Protein AF-A0A8J2KLG1-F1 (afdb_monomer)

Solvent-accessible surface area (backbone atoms only — not comparable to full-atom values): 7152 Å² total; per-residue (Å²): 132,78,60,54,64,57,52,52,50,52,53,48,50,44,54,51,39,52,53,51,23,68,71,30,53,90,70,77,51,87,44,67,37,78,57,64,65,63,49,48,42,95,88,43,90,65,91,65,73,41,88,75,20,43,44,56,69,62,40,50,62,32,33,64,73,36,66,94,76,46,54,70,35,39,42,33,72,56,42,47,51,51,49,51,51,52,54,52,45,38,71,76,38,51,72,60,43,51,53,52,50,51,52,51,52,49,55,51,48,54,53,51,60,60,69,67,52,77,77,78,74,86,124

Radius of gyration: 17.49 Å; Cα contacts (8 Å, |Δi|>4): 93; chains: 1; bounding box: 52×29×46 Å

Foldseek 3Di:
DVCPVVVVVLVVVLVVLVVVCVVCVVVPDARARADADAAPDPVDPDPDADPLHYHPVVQVVQQVVCGPPDRYDPSDPSRVVVVVVLVVCCVVPVVVSVVVVVVVVVVVVVSVVVVPPPPPPPD

Organism: NCBI:txid39272

pLDDT: mean 78.89, std 12.48, range [40.25, 94.69]

Structure (mmCIF, N/CA/C/O backbone):
data_AF-A0A8J2KLG1-F1
#
_entry.id   AF-A0A8J2KLG1-F1
#
loop_
_atom_site.group_PDB
_atom_site.id
_atom_site.type_symbol
_atom_site.label_atom_id
_atom_site.label_alt_id
_atom_site.label_comp_id
_atom_site.label_asym_id
_atom_site.label_entity_id
_atom_site.label_seq_id
_atom_site.pdbx_PDB_ins_code
_atom_site.Cartn_x
_atom_site.Cartn_y
_atom_site.Cartn_z
_atom_site.occupancy
_atom_site.B_iso_or_equiv
_atom_site.auth_seq_id
_atom_site.auth_comp_id
_atom_site.auth_asym_id
_atom_site.auth_atom_id
_atom_site.pdbx_PDB_model_num
ATOM 1 N N . PRO A 1 1 ? 2.533 -17.740 -14.058 1.00 54.38 1 PRO A N 1
ATOM 2 C CA . PRO A 1 1 ? 1.672 -17.313 -12.927 1.00 54.38 1 PRO A CA 1
ATOM 3 C C . PRO A 1 1 ? 2.486 -17.146 -11.622 1.00 54.38 1 PRO A C 1
ATOM 5 O O . PRO A 1 1 ? 2.350 -17.938 -10.699 1.00 54.38 1 PRO A O 1
ATOM 8 N N . PHE A 1 2 ? 3.360 -16.130 -11.552 1.00 58.72 2 PHE A N 1
ATOM 9 C CA . PHE A 1 2 ? 4.310 -15.951 -10.433 1.00 58.72 2 PHE A CA 1
ATOM 10 C C . PHE A 1 2 ? 3.869 -14.880 -9.425 1.00 58.72 2 PHE A C 1
ATOM 12 O O . PHE A 1 2 ? 4.089 -15.027 -8.227 1.00 58.72 2 PHE A O 1
ATOM 19 N N . ALA A 1 3 ? 3.136 -13.859 -9.879 1.00 71.50 3 ALA A N 1
ATOM 20 C CA . ALA A 1 3 ? 2.526 -12.867 -8.995 1.00 71.50 3 ALA A CA 1
ATOM 21 C C . ALA A 1 3 ? 1.230 -13.364 -8.326 1.00 71.50 3 ALA A C 1
ATOM 23 O O . ALA A 1 3 ? 0.725 -12.697 -7.438 1.00 71.50 3 ALA A O 1
ATOM 24 N N . ALA A 1 4 ? 0.691 -14.531 -8.706 1.00 81.12 4 ALA A N 1
ATOM 25 C CA . ALA A 1 4 ? -0.596 -15.013 -8.197 1.00 81.12 4 ALA A CA 1
ATOM 26 C C . ALA A 1 4 ? -0.592 -15.210 -6.672 1.00 81.12 4 ALA A C 1
ATOM 28 O O . ALA A 1 4 ? -1.501 -14.739 -5.996 1.00 81.12 4 ALA A O 1
ATOM 29 N N . ALA A 1 5 ? 0.453 -15.838 -6.121 1.00 86.81 5 ALA A N 1
ATOM 30 C CA . ALA A 1 5 ? 0.594 -16.012 -4.675 1.00 86.81 5 ALA A CA 1
ATOM 31 C C . ALA A 1 5 ? 0.767 -14.665 -3.955 1.00 86.81 5 ALA A C 1
ATOM 33 O O . ALA A 1 5 ? 0.149 -14.431 -2.918 1.00 86.81 5 ALA A O 1
ATOM 34 N N . TYR A 1 6 ? 1.558 -13.755 -4.533 1.00 84.25 6 TYR A N 1
ATOM 35 C CA . TYR A 1 6 ? 1.720 -12.395 -4.020 1.00 84.25 6 TYR A CA 1
ATOM 36 C C . TYR A 1 6 ? 0.382 -11.641 -3.999 1.00 84.25 6 TYR A C 1
ATOM 38 O O . TYR A 1 6 ? -0.033 -11.163 -2.947 1.00 84.25 6 TYR A O 1
ATOM 46 N N . SER A 1 7 ? -0.331 -11.593 -5.127 1.00 84.88 7 SER A N 1
ATOM 47 C CA . SER A 1 7 ? -1.638 -10.945 -5.263 1.00 84.88 7 SER A CA 1
ATOM 48 C C . SER A 1 7 ? -2.680 -11.558 -4.331 1.00 84.88 7 SER A C 1
ATOM 50 O O . SER A 1 7 ? -3.382 -10.814 -3.655 1.00 84.88 7 SER A O 1
ATOM 52 N N . ALA A 1 8 ? -2.748 -12.889 -4.235 1.00 88.06 8 ALA A N 1
ATOM 53 C CA . ALA A 1 8 ? -3.647 -13.583 -3.314 1.00 88.06 8 ALA A CA 1
ATOM 54 C C . ALA A 1 8 ? -3.341 -13.224 -1.854 1.00 88.06 8 ALA A C 1
ATOM 56 O O . ALA A 1 8 ? -4.251 -12.914 -1.091 1.00 88.06 8 ALA A O 1
ATOM 57 N N . THR A 1 9 ? -2.058 -13.185 -1.485 1.00 91.88 9 THR A N 1
ATOM 58 C CA . THR A 1 9 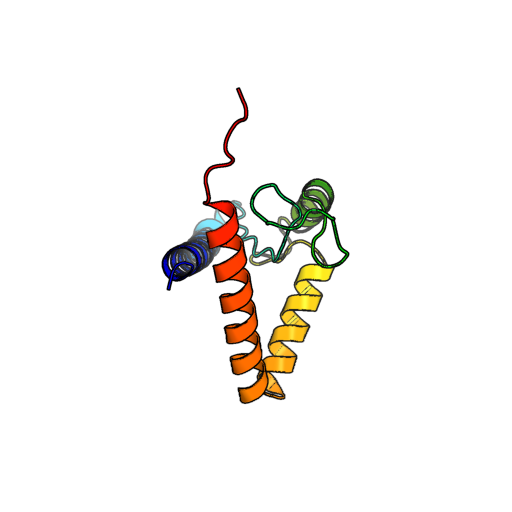? -1.625 -12.805 -0.135 1.00 91.88 9 THR A CA 1
ATOM 59 C C . THR A 1 9 ? -2.020 -11.365 0.174 1.00 91.88 9 THR A C 1
ATOM 61 O O . THR A 1 9 ? -2.568 -11.108 1.242 1.00 91.88 9 THR A O 1
ATOM 64 N N . LYS A 1 10 ? -1.789 -10.431 -0.760 1.00 88.25 10 LYS A N 1
ATOM 65 C CA . LYS A 1 10 ? -2.150 -9.011 -0.614 1.00 88.25 10 LYS A CA 1
ATOM 66 C C . LYS A 1 10 ? -3.662 -8.790 -0.537 1.00 88.25 10 LYS A C 1
ATOM 68 O O . LYS A 1 10 ? -4.103 -8.008 0.297 1.00 88.25 10 LYS A O 1
ATOM 73 N N . ALA A 1 11 ? -4.451 -9.516 -1.328 1.00 90.12 11 ALA A N 1
ATOM 74 C CA . ALA A 1 11 ? -5.911 -9.486 -1.243 1.00 90.12 11 ALA A CA 1
ATOM 75 C C . ALA A 1 11 ? -6.425 -10.065 0.086 1.00 90.12 11 ALA A C 1
ATOM 77 O O . ALA A 1 11 ? -7.326 -9.503 0.702 1.00 90.12 11 ALA A O 1
ATOM 78 N N . TYR A 1 12 ? -5.823 -11.160 0.558 1.00 93.94 12 TYR A N 1
ATOM 79 C CA . TYR A 1 12 ? -6.138 -11.726 1.867 1.00 93.94 12 TYR A CA 1
ATOM 80 C C . TYR A 1 12 ? -5.819 -10.743 2.997 1.00 93.94 12 TYR A C 1
ATOM 82 O O . TYR A 1 12 ? -6.651 -10.541 3.876 1.00 93.94 12 TYR A O 1
ATOM 90 N N . THR A 1 13 ? -4.646 -10.098 2.958 1.00 93.75 13 THR A N 1
ATOM 91 C CA . THR A 1 13 ? -4.266 -9.123 3.993 1.00 93.75 13 THR A CA 1
ATOM 92 C C . THR A 1 13 ? -5.213 -7.929 4.015 1.00 93.75 13 THR A C 1
ATOM 94 O O . THR A 1 13 ? -5.617 -7.531 5.100 1.00 93.75 13 THR A O 1
ATOM 97 N N . ASP A 1 14 ? -5.624 -7.410 2.851 1.00 92.25 14 ASP A N 1
ATOM 98 C CA . ASP A 1 14 ? -6.621 -6.332 2.777 1.00 92.25 14 ASP A CA 1
ATOM 99 C C . ASP A 1 14 ? -7.937 -6.733 3.455 1.00 92.25 14 ASP A C 1
ATOM 101 O O . ASP A 1 14 ? -8.416 -6.037 4.346 1.00 92.25 14 ASP A O 1
ATOM 105 N N . ASN A 1 15 ? -8.492 -7.891 3.092 1.00 93.12 15 ASN A N 1
ATOM 106 C CA . ASN A 1 15 ? -9.756 -8.363 3.660 1.00 93.12 15 ASN A CA 1
ATOM 107 C C . ASN A 1 15 ? -9.662 -8.645 5.166 1.00 93.12 15 ASN A C 1
ATOM 109 O O . ASN A 1 15 ? -10.594 -8.335 5.911 1.00 93.12 15 ASN A O 1
ATOM 113 N N . LEU A 1 16 ? -8.538 -9.199 5.625 1.00 94.69 16 LEU A N 1
ATOM 114 C CA . LEU A 1 16 ? -8.295 -9.438 7.044 1.00 94.69 16 LEU A CA 1
ATOM 115 C C . LEU A 1 16 ? -8.254 -8.120 7.825 1.00 94.69 16 LEU A C 1
ATOM 117 O O . LEU A 1 16 ? -8.940 -7.989 8.834 1.00 94.69 16 LEU A O 1
ATOM 121 N N . THR A 1 17 ? -7.498 -7.128 7.346 1.00 93.88 17 THR A N 1
ATOM 122 C CA . THR A 1 17 ? -7.416 -5.805 7.984 1.00 93.88 17 THR A CA 1
ATOM 123 C C . THR A 1 17 ? -8.788 -5.147 8.100 1.00 93.88 17 THR A C 1
ATOM 125 O O . THR A 1 17 ? -9.071 -4.500 9.098 1.00 93.88 17 THR A O 1
ATOM 128 N N . GLN A 1 18 ? -9.650 -5.341 7.108 1.00 92.00 18 GLN A N 1
ATOM 129 C CA . GLN A 1 18 ? -10.982 -4.738 7.053 1.00 92.00 18 GLN A CA 1
ATOM 130 C C . GLN A 1 18 ? -11.971 -5.425 7.991 1.00 92.00 18 GLN A C 1
ATOM 132 O O . GLN A 1 18 ? -12.777 -4.764 8.635 1.00 92.00 18 GLN A O 1
ATOM 137 N N . SER A 1 19 ? -11.854 -6.745 8.126 1.00 93.12 19 SER A N 1
ATOM 138 C CA . SER A 1 19 ? -12.623 -7.498 9.120 1.00 93.12 19 SER A CA 1
ATOM 139 C C . SER A 1 19 ? -12.237 -7.060 10.538 1.00 93.12 19 SER A C 1
ATOM 141 O O . SER A 1 19 ? -13.105 -6.756 11.348 1.00 93.12 19 SER A O 1
ATOM 143 N N . LEU A 1 20 ? -10.933 -6.911 10.805 1.00 93.19 20 LEU A N 1
ATOM 144 C CA . LEU A 1 20 ? -10.434 -6.413 12.090 1.00 93.19 20 LEU A CA 1
ATOM 145 C C . LEU A 1 20 ? -10.841 -4.957 12.358 1.00 93.19 20 LEU A C 1
ATOM 147 O O . LEU A 1 20 ? -11.175 -4.627 13.491 1.00 93.19 20 LEU A O 1
ATOM 151 N N . ALA A 1 21 ? -10.850 -4.096 11.336 1.00 92.19 21 ALA A N 1
ATOM 152 C CA . ALA A 1 21 ? -11.324 -2.717 11.468 1.00 92.19 21 ALA A CA 1
ATOM 153 C C . ALA A 1 21 ? -12.762 -2.671 12.004 1.00 92.19 21 ALA A C 1
ATOM 155 O O . ALA A 1 21 ? -13.024 -1.985 12.988 1.00 92.19 21 ALA A O 1
ATOM 156 N N . ALA A 1 22 ? -13.654 -3.472 11.416 1.00 90.62 22 ALA A N 1
ATOM 157 C CA . ALA A 1 22 ? -15.052 -3.550 11.828 1.00 90.62 22 ALA A CA 1
ATOM 158 C C . ALA A 1 22 ? -15.233 -4.166 13.231 1.00 90.62 22 ALA A C 1
ATOM 160 O O . ALA A 1 22 ? -16.064 -3.707 14.010 1.00 90.62 22 ALA A O 1
ATOM 161 N N . GLU A 1 23 ? -14.452 -5.190 13.589 1.00 92.75 23 GLU A N 1
ATOM 162 C CA . GLU A 1 23 ? -14.534 -5.832 14.913 1.00 92.75 23 GLU A CA 1
ATOM 163 C C . GLU A 1 23 ? -14.054 -4.915 16.052 1.00 92.75 23 GLU A C 1
ATOM 165 O O . GLU A 1 23 ? -14.608 -4.916 17.156 1.00 92.75 23 GLU A O 1
ATOM 170 N N . TYR A 1 24 ? -13.019 -4.117 15.789 1.00 92.06 24 TYR A N 1
ATOM 171 C CA . TYR A 1 24 ? -12.350 -3.296 16.796 1.00 92.06 24 TYR A CA 1
ATOM 172 C C . TYR A 1 24 ? -12.717 -1.807 16.740 1.00 92.06 24 TYR A C 1
ATOM 174 O O . TYR A 1 24 ? -12.155 -1.025 17.510 1.00 92.06 24 TYR A O 1
ATOM 182 N N . GLU A 1 25 ? -13.702 -1.421 15.926 1.00 87.44 25 GLU A N 1
ATOM 183 C CA . GLU A 1 25 ? -14.191 -0.040 15.811 1.00 87.44 25 GLU A CA 1
AT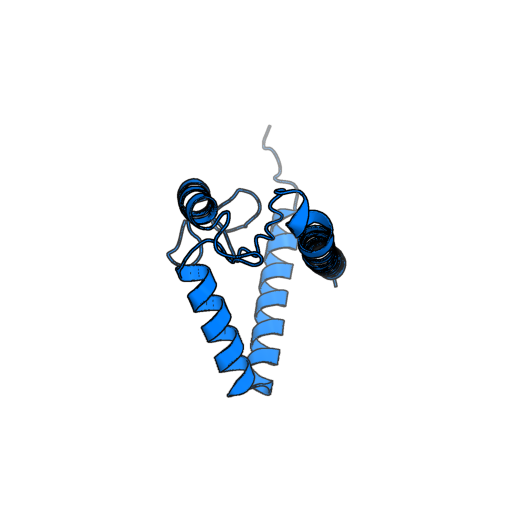OM 184 C C . GLU A 1 25 ? -14.553 0.549 17.189 1.00 87.44 25 GLU A C 1
ATOM 186 O O . GLU A 1 25 ? -14.078 1.617 17.579 1.00 87.44 25 GLU A O 1
ATOM 191 N N . ASN A 1 26 ? -15.286 -0.217 18.004 1.00 89.25 26 ASN A N 1
ATOM 192 C CA . ASN A 1 26 ? -15.710 0.192 19.352 1.00 89.25 26 ASN A CA 1
ATOM 193 C C . ASN A 1 26 ? -14.593 0.153 20.409 1.00 89.25 26 ASN A C 1
ATOM 195 O O . ASN A 1 26 ? -14.791 0.605 21.536 1.00 89.25 26 ASN A O 1
ATOM 199 N N . HIS A 1 27 ? -13.426 -0.392 20.067 1.00 90.62 27 HIS A N 1
ATOM 200 C CA . HIS A 1 27 ? -12.280 -0.519 20.969 1.00 90.62 27 HIS A CA 1
ATOM 201 C C . HIS A 1 27 ? -11.263 0.618 20.784 1.00 90.62 27 HIS A C 1
ATOM 203 O O . HIS A 1 27 ? -10.239 0.642 21.466 1.00 90.62 27 HIS A O 1
ATOM 209 N N . GLY A 1 28 ? -11.528 1.561 19.870 1.00 87.62 28 GLY A N 1
ATOM 210 C CA . GLY A 1 28 ? -10.648 2.699 19.596 1.00 87.62 28 GLY A CA 1
ATOM 211 C C . GLY A 1 28 ? -9.345 2.322 18.882 1.00 87.62 28 GLY A C 1
ATOM 212 O O . GLY A 1 28 ? -8.392 3.101 18.903 1.00 87.62 28 GLY A O 1
ATOM 213 N N . VAL A 1 29 ? -9.280 1.136 18.266 1.00 89.69 29 VAL A N 1
ATOM 214 C CA . VAL A 1 29 ? -8.114 0.677 17.498 1.00 89.69 29 VAL A CA 1
ATOM 215 C C . VAL A 1 29 ? -8.367 0.909 16.012 1.00 89.69 29 VAL A C 1
ATOM 217 O O . VAL A 1 29 ? -9.370 0.461 15.469 1.00 89.69 29 VAL A O 1
ATOM 220 N N . ILE A 1 30 ? -7.434 1.588 15.343 1.00 88.94 30 ILE A N 1
ATOM 221 C CA . ILE A 1 30 ? -7.541 1.903 13.915 1.00 88.94 30 ILE A CA 1
ATOM 222 C C . ILE A 1 30 ? -6.772 0.862 13.104 1.00 88.94 30 ILE A C 1
ATOM 224 O O . ILE A 1 30 ? -5.552 0.733 13.233 1.00 88.94 30 ILE A O 1
ATOM 228 N N . PHE A 1 31 ? -7.479 0.177 12.212 1.00 90.88 31 PHE A N 1
ATOM 229 C CA . PHE A 1 31 ? -6.899 -0.709 11.210 1.00 90.88 31 PHE A CA 1
ATOM 230 C C . PHE A 1 31 ? -7.005 -0.047 9.834 1.00 90.88 31 PHE A C 1
ATOM 232 O O . PHE A 1 31 ? -8.096 0.259 9.364 1.00 90.88 31 PHE A O 1
ATOM 239 N N . GLN A 1 32 ? -5.866 0.182 9.179 1.00 90.31 32 GLN A N 1
ATOM 240 C CA . GLN A 1 32 ? -5.812 0.787 7.848 1.00 90.31 32 GLN A CA 1
ATOM 241 C C . GLN A 1 32 ? -5.043 -0.117 6.885 1.00 90.31 32 GLN A C 1
ATOM 243 O O . GLN A 1 32 ? -3.907 -0.509 7.154 1.00 90.31 32 GLN A O 1
ATOM 248 N N . SER A 1 33 ? -5.654 -0.410 5.737 1.00 91.06 33 SER A N 1
ATOM 249 C CA . SER A 1 33 ? -5.028 -1.142 4.640 1.00 91.06 33 SER A CA 1
ATOM 250 C C . SER A 1 33 ? -4.464 -0.166 3.611 1.00 91.06 33 SER A C 1
ATOM 252 O O . SER A 1 33 ? -5.186 0.656 3.032 1.00 91.06 33 SER A O 1
ATOM 254 N N . LEU A 1 34 ? -3.153 -0.259 3.383 1.00 88.88 34 LEU A N 1
ATOM 255 C CA . LEU A 1 34 ? -2.456 0.516 2.366 1.00 88.88 34 LEU A CA 1
ATOM 256 C C . LEU A 1 34 ? -2.339 -0.302 1.082 1.00 88.88 34 LEU A C 1
ATOM 258 O O . LEU A 1 34 ? -1.692 -1.349 1.054 1.00 88.88 34 LEU A O 1
ATOM 262 N N . LEU A 1 35 ? -2.905 0.232 0.002 1.00 85.38 35 LEU A N 1
ATOM 263 C CA . LEU A 1 35 ? -2.883 -0.350 -1.340 1.00 85.38 35 LEU A CA 1
ATOM 264 C C . LEU A 1 35 ? -2.057 0.549 -2.278 1.00 85.38 35 LEU A C 1
ATOM 266 O O . LEU A 1 35 ? -2.628 1.245 -3.131 1.00 85.38 35 LEU A O 1
ATOM 270 N N . PRO A 1 36 ? -0.720 0.595 -2.100 1.00 82.81 36 PRO A N 1
ATOM 271 C CA . PRO A 1 36 ? 0.158 1.323 -2.998 1.00 82.81 36 PRO A CA 1
ATOM 272 C C . PRO A 1 36 ? 0.186 0.682 -4.382 1.00 82.81 36 PRO A C 1
ATOM 274 O O . PRO A 1 36 ? 0.150 -0.536 -4.540 1.00 82.81 36 PRO A O 1
ATOM 277 N N . GLY A 1 37 ? 0.345 1.538 -5.384 1.00 78.31 37 GLY A N 1
ATOM 278 C CA . GLY A 1 37 ? 0.912 1.148 -6.680 1.00 78.31 37 GLY A CA 1
ATOM 279 C C . GLY A 1 37 ? 2.445 1.107 -6.619 1.00 78.31 37 GLY A C 1
ATOM 280 O O . GLY A 1 37 ? 3.028 0.898 -5.559 1.00 78.31 37 GLY A O 1
ATOM 281 N N . PHE A 1 38 ? 3.123 1.359 -7.737 1.00 74.81 38 PHE A N 1
ATOM 282 C CA . PHE A 1 38 ? 4.590 1.333 -7.780 1.00 74.81 38 PHE A CA 1
ATOM 283 C C . PHE A 1 38 ? 5.218 2.438 -6.927 1.00 74.81 38 PHE A C 1
ATOM 285 O O . PHE A 1 38 ? 4.932 3.606 -7.133 1.00 74.81 38 PHE A O 1
ATOM 292 N N . VAL A 1 39 ? 6.098 2.083 -5.991 1.00 78.06 39 VAL A N 1
ATOM 293 C CA . VAL A 1 39 ? 6.869 3.038 -5.175 1.00 78.06 39 VAL A CA 1
ATOM 294 C C . VAL A 1 39 ? 8.347 2.774 -5.410 1.00 78.06 39 VAL A C 1
ATOM 296 O O . VAL A 1 39 ? 8.755 1.610 -5.443 1.00 78.06 39 VAL A O 1
ATOM 299 N N . HIS A 1 40 ? 9.140 3.839 -5.563 1.00 77.25 40 HIS A N 1
ATOM 300 C CA . HIS A 1 40 ? 10.573 3.774 -5.868 1.00 77.25 40 HIS A CA 1
ATOM 301 C C . HIS A 1 40 ? 11.385 3.207 -4.701 1.00 77.25 40 HIS A C 1
ATOM 303 O O . HIS A 1 40 ? 11.983 3.911 -3.901 1.00 77.25 40 HIS A O 1
ATOM 309 N N . THR A 1 41 ? 11.354 1.888 -4.583 1.00 77.00 41 THR A N 1
ATOM 310 C CA . THR A 1 41 ? 12.051 1.102 -3.569 1.00 77.00 41 THR A CA 1
ATOM 311 C C . THR A 1 41 ? 12.909 0.052 -4.256 1.00 77.00 41 THR A C 1
ATOM 313 O O . THR A 1 41 ? 12.684 -0.277 -5.417 1.00 77.00 41 THR A O 1
ATOM 316 N N . LYS A 1 42 ? 13.836 -0.563 -3.516 1.00 68.62 42 LYS A N 1
ATOM 317 C CA . LYS A 1 42 ? 14.666 -1.674 -4.015 1.00 68.62 42 LYS A CA 1
ATOM 318 C C . LYS A 1 42 ? 13.851 -2.895 -4.498 1.00 68.62 42 LYS A C 1
ATOM 320 O O . LYS A 1 42 ? 14.411 -3.792 -5.113 1.00 68.62 42 LYS A O 1
ATOM 325 N N . MET A 1 43 ? 12.547 -2.942 -4.200 1.00 69.25 43 MET A N 1
ATOM 326 C CA . MET A 1 43 ? 11.618 -3.972 -4.675 1.00 69.25 43 MET A CA 1
ATOM 327 C C . MET A 1 43 ? 11.207 -3.774 -6.140 1.00 69.25 43 MET A C 1
ATOM 329 O O . MET A 1 43 ? 10.841 -4.747 -6.793 1.00 69.25 43 MET A O 1
ATOM 333 N N . ILE A 1 44 ? 11.246 -2.542 -6.656 1.00 71.44 44 ILE A N 1
ATOM 334 C CA . ILE A 1 44 ? 10.925 -2.265 -8.057 1.00 71.44 44 ILE A CA 1
ATOM 335 C C . ILE A 1 44 ? 12.208 -2.129 -8.878 1.00 71.44 44 ILE A C 1
ATOM 337 O O . ILE A 1 44 ? 13.213 -1.611 -8.403 1.00 71.44 44 ILE A O 1
ATOM 341 N N . TRP A 1 45 ? 12.154 -2.563 -10.135 1.00 61.69 45 TRP A N 1
ATOM 342 C CA . TRP A 1 45 ? 13.290 -2.525 -11.065 1.00 61.69 45 TRP A CA 1
ATOM 343 C C . TRP A 1 45 ? 13.667 -1.103 -11.534 1.00 61.69 45 TRP A C 1
ATOM 345 O O . TRP A 1 45 ? 14.719 -0.894 -12.126 1.00 61.69 45 TRP A O 1
ATOM 355 N N . SER A 1 46 ? 12.811 -0.102 -11.305 1.00 62.41 46 SER A N 1
ATOM 356 C CA . SER A 1 46 ? 13.014 1.242 -11.859 1.00 62.41 46 SER A CA 1
ATOM 357 C C . SER A 1 46 ? 14.198 1.970 -11.219 1.00 62.41 46 SER A C 1
ATOM 359 O O . SER A 1 46 ? 14.212 2.218 -10.014 1.00 62.41 46 SER A O 1
ATOM 361 N N . GLU A 1 47 ? 15.144 2.419 -12.044 1.00 58.09 47 GLU A N 1
ATOM 362 C CA . GLU A 1 47 ? 16.299 3.206 -11.595 1.00 58.09 47 GLU A CA 1
ATOM 363 C C . GLU A 1 47 ? 15.943 4.655 -11.237 1.00 58.09 47 GLU A C 1
ATOM 365 O O . GLU A 1 47 ? 16.641 5.278 -10.438 1.00 58.09 47 GLU A O 1
ATOM 370 N N . LYS A 1 48 ? 14.849 5.204 -11.788 1.00 65.88 48 LYS A N 1
ATOM 371 C CA . LYS A 1 48 ? 14.471 6.613 -11.593 1.00 65.88 48 LYS A CA 1
ATOM 372 C C . LYS A 1 48 ? 13.110 6.757 -10.903 1.00 65.88 48 LYS A C 1
ATOM 374 O O . LYS A 1 48 ? 12.164 6.058 -11.289 1.00 65.88 48 LYS A O 1
ATOM 379 N N . PRO A 1 49 ? 12.982 7.679 -9.929 1.00 67.31 49 PRO A N 1
ATOM 380 C CA . PRO A 1 49 ? 11.685 8.067 -9.398 1.00 67.31 49 PRO A CA 1
ATOM 381 C C . PRO A 1 49 ? 10.893 8.777 -10.499 1.00 67.31 49 PRO A C 1
ATOM 383 O O . PRO A 1 49 ? 11.431 9.601 -11.241 1.00 67.31 49 PRO A O 1
ATOM 386 N N . SER A 1 50 ? 9.611 8.450 -10.622 1.00 70.38 50 SER A N 1
ATOM 387 C CA . SER A 1 50 ? 8.707 9.080 -11.586 1.00 70.38 50 SER A CA 1
ATOM 388 C C . SER A 1 50 ? 7.497 9.649 -10.857 1.00 70.38 50 SER A C 1
ATOM 390 O O . SER A 1 50 ? 7.238 9.306 -9.706 1.00 70.38 50 SER A O 1
ATOM 392 N N . ILE A 1 51 ? 6.717 10.502 -11.521 1.00 65.31 51 ILE A N 1
ATOM 393 C CA . ILE A 1 51 ? 5.474 11.026 -10.933 1.00 65.31 51 ILE A CA 1
ATOM 394 C C . ILE A 1 51 ? 4.511 9.897 -10.525 1.00 65.31 51 ILE A C 1
ATOM 396 O O . ILE A 1 51 ? 3.802 10.027 -9.533 1.00 65.31 51 ILE A O 1
ATOM 400 N N . PHE A 1 52 ? 4.540 8.773 -11.249 1.00 68.00 52 PHE A N 1
ATOM 401 C CA . PHE A 1 52 ? 3.735 7.580 -10.985 1.00 68.00 52 PHE A CA 1
ATOM 402 C C . PHE A 1 52 ? 4.384 6.612 -9.988 1.00 68.00 52 PHE A C 1
ATOM 404 O O . PHE A 1 52 ? 3.698 5.725 -9.488 1.00 68.00 52 PHE A O 1
ATOM 411 N N . ALA A 1 53 ? 5.680 6.785 -9.711 1.00 75.38 53 ALA A N 1
ATOM 412 C CA . ALA A 1 53 ? 6.449 6.010 -8.748 1.00 75.38 53 ALA A CA 1
ATOM 413 C C . ALA A 1 53 ? 7.204 6.946 -7.786 1.00 75.38 53 ALA A C 1
ATOM 415 O O . ALA A 1 53 ? 8.406 7.182 -7.973 1.00 75.38 53 ALA A O 1
ATOM 416 N N . PRO A 1 54 ? 6.508 7.511 -6.778 1.00 80.69 54 PRO A N 1
ATOM 417 C CA . PRO A 1 54 ? 7.103 8.426 -5.815 1.00 80.69 54 PRO A CA 1
ATOM 418 C C . PRO A 1 54 ? 8.149 7.717 -4.947 1.00 80.69 54 PRO A C 1
ATOM 420 O O . PRO A 1 54 ? 8.165 6.488 -4.825 1.00 80.69 54 PRO A O 1
ATOM 423 N N . THR A 1 55 ? 9.007 8.506 -4.300 1.00 82.81 55 THR A N 1
ATOM 424 C CA . THR A 1 55 ? 9.954 7.987 -3.307 1.00 82.81 55 THR A CA 1
ATOM 425 C C . THR A 1 55 ? 9.222 7.500 -2.048 1.00 82.81 55 THR A C 1
ATOM 427 O O . THR A 1 55 ? 8.152 8.028 -1.709 1.00 82.81 55 THR A O 1
ATOM 430 N N . PRO A 1 56 ? 9.775 6.515 -1.322 1.00 82.88 56 PRO A N 1
ATOM 431 C CA . PRO A 1 56 ? 9.156 5.961 -0.123 1.00 82.88 56 PRO A CA 1
ATOM 432 C C . PRO A 1 56 ? 8.933 7.016 0.962 1.00 82.88 56 PRO A C 1
ATOM 434 O O . PRO A 1 56 ? 7.901 6.988 1.625 1.00 82.88 56 PRO A O 1
ATOM 437 N N . GLU A 1 57 ? 9.824 7.997 1.110 1.00 84.69 57 GLU A N 1
ATOM 438 C CA . GLU A 1 57 ? 9.672 9.072 2.096 1.00 84.69 57 GLU A CA 1
ATOM 439 C C . GLU A 1 57 ? 8.434 9.922 1.792 1.00 84.69 57 GLU A C 1
ATOM 441 O O . GLU A 1 57 ? 7.654 10.256 2.687 1.00 84.69 57 GLU A O 1
ATOM 446 N N . THR A 1 58 ? 8.226 10.247 0.514 1.00 84.25 58 THR A N 1
ATOM 447 C CA . THR A 1 58 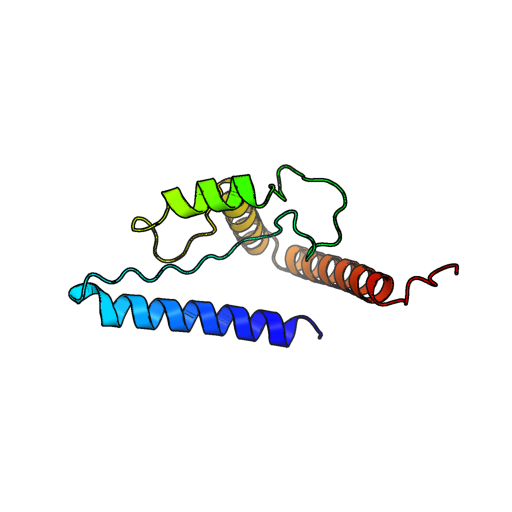? 7.064 11.015 0.050 1.00 84.25 58 THR A CA 1
ATOM 448 C C . THR A 1 58 ? 5.775 10.211 0.210 1.00 84.25 58 THR A C 1
ATOM 450 O O . THR A 1 58 ? 4.749 10.748 0.646 1.00 84.25 58 THR A O 1
ATOM 453 N N . TYR A 1 59 ? 5.833 8.913 -0.098 1.00 84.94 59 TYR A N 1
ATOM 454 C CA . TYR A 1 59 ? 4.711 7.997 0.074 1.00 84.94 59 TYR A CA 1
ATOM 455 C C . TYR A 1 59 ? 4.298 7.887 1.548 1.00 84.94 59 TYR A C 1
ATOM 457 O O . TYR A 1 59 ? 3.137 8.124 1.872 1.00 84.94 59 TYR A O 1
ATOM 465 N N . VAL A 1 60 ? 5.246 7.633 2.457 1.00 86.50 60 VAL A N 1
ATOM 466 C CA . VAL A 1 60 ? 4.983 7.507 3.902 1.00 86.50 60 VAL A CA 1
ATOM 467 C C . VAL A 1 60 ? 4.429 8.806 4.481 1.00 86.50 60 VAL A C 1
ATOM 469 O O . VAL A 1 60 ? 3.444 8.772 5.213 1.00 86.50 60 VAL A O 1
ATOM 472 N N . ARG A 1 61 ? 4.980 9.970 4.109 1.00 87.38 61 ARG A N 1
ATOM 473 C CA . ARG A 1 61 ? 4.426 11.268 4.542 1.00 87.38 61 ARG A CA 1
ATOM 474 C C . ARG A 1 61 ? 2.974 11.463 4.118 1.00 87.38 61 ARG A 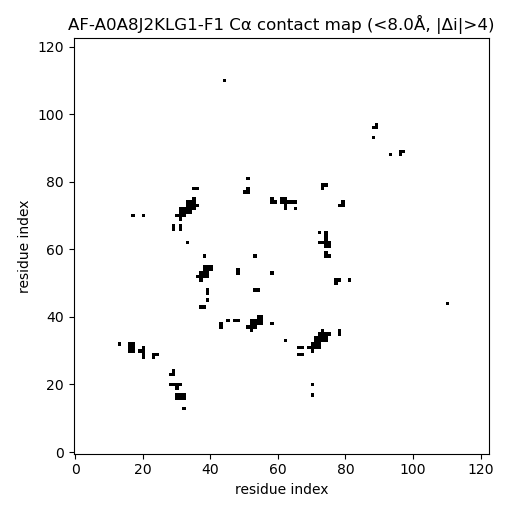C 1
ATOM 476 O O . ARG A 1 61 ? 2.229 12.137 4.822 1.00 87.38 61 ARG A O 1
ATOM 483 N N . SER A 1 62 ? 2.588 10.923 2.965 1.00 85.56 62 SER A N 1
ATOM 484 C CA . SER A 1 62 ? 1.208 10.992 2.484 1.00 85.56 62 SER A CA 1
ATOM 485 C C . SER A 1 62 ? 0.327 9.971 3.214 1.00 85.56 62 SER A C 1
ATOM 487 O O . SER A 1 62 ? -0.744 10.334 3.688 1.00 85.56 62 SER A O 1
ATOM 489 N N . ALA A 1 63 ? 0.826 8.748 3.427 1.00 85.56 63 ALA A N 1
ATOM 490 C CA . ALA A 1 63 ? 0.139 7.690 4.171 1.00 85.56 63 ALA A CA 1
ATOM 491 C C . ALA A 1 63 ? -0.196 8.102 5.608 1.00 85.56 63 ALA A C 1
ATOM 493 O O . ALA A 1 63 ? -1.334 7.963 6.045 1.00 85.56 63 ALA A O 1
ATOM 494 N N . LEU A 1 64 ? 0.760 8.698 6.324 1.00 87.56 64 LEU A N 1
ATOM 495 C CA . LEU A 1 64 ? 0.549 9.142 7.704 1.00 87.56 64 LEU A CA 1
ATOM 496 C C . LEU A 1 64 ? -0.582 10.173 7.828 1.00 87.56 64 LEU A C 1
ATOM 498 O O . LEU A 1 64 ? -1.281 10.190 8.834 1.00 87.56 64 LEU A O 1
ATOM 502 N N . LYS A 1 65 ? -0.805 11.001 6.799 1.00 86.75 65 LYS A N 1
ATOM 503 C CA . LYS A 1 65 ? -1.905 11.980 6.781 1.00 86.75 65 LYS A CA 1
ATOM 504 C C . LYS A 1 65 ? -3.282 11.345 6.585 1.00 86.75 65 LYS A C 1
ATOM 506 O O . LYS A 1 65 ? -4.277 12.014 6.823 1.00 86.75 65 LYS A O 1
ATOM 511 N N . THR A 1 66 ? -3.344 10.099 6.117 1.00 85.38 66 THR A N 1
ATOM 512 C CA . THR A 1 66 ? -4.606 9.387 5.860 1.00 85.38 66 THR A CA 1
ATOM 513 C C . THR A 1 66 ? -5.070 8.534 7.038 1.00 85.38 66 THR A C 1
ATOM 515 O O . THR A 1 66 ? -6.195 8.037 7.016 1.00 85.38 66 THR A O 1
ATOM 518 N N . ILE A 1 67 ? -4.225 8.345 8.058 1.00 85.19 67 ILE A N 1
ATOM 519 C CA . ILE A 1 67 ? -4.553 7.542 9.243 1.00 85.19 67 ILE A CA 1
ATOM 520 C C . ILE A 1 67 ? -5.775 8.144 9.944 1.00 85.19 67 ILE A C 1
ATOM 522 O O . ILE A 1 67 ? -5.794 9.333 10.252 1.00 85.19 67 ILE A O 1
ATOM 526 N N . GLY A 1 68 ? -6.792 7.314 10.186 1.00 81.12 68 GLY A N 1
ATOM 527 C CA . GLY A 1 68 ? -8.037 7.717 10.849 1.00 81.12 68 GLY A CA 1
ATOM 528 C C . GLY A 1 68 ? -9.046 8.451 9.959 1.00 81.12 68 GLY A C 1
ATOM 529 O O . GLY A 1 68 ? -10.096 8.839 10.453 1.00 81.12 68 GLY A O 1
ATOM 530 N N . ILE A 1 69 ? -8.751 8.637 8.667 1.00 83.31 69 ILE A N 1
ATOM 531 C CA . ILE A 1 69 ? -9.679 9.242 7.693 1.00 83.31 69 ILE A CA 1
ATOM 532 C C . ILE A 1 69 ? -10.247 8.175 6.754 1.00 83.31 69 ILE A C 1
ATOM 534 O O . ILE A 1 69 ? -11.442 8.156 6.482 1.00 83.31 69 ILE A O 1
ATOM 538 N N . GLU A 1 70 ? -9.387 7.290 6.245 1.00 80.75 70 GLU A N 1
ATOM 539 C CA . GLU A 1 70 ? -9.758 6.236 5.297 1.00 80.75 70 GLU A CA 1
ATOM 540 C C . GLU A 1 70 ? -9.281 4.870 5.803 1.00 80.75 70 GLU A C 1
ATOM 542 O O . GLU A 1 70 ? -8.122 4.717 6.179 1.00 80.75 70 GLU A O 1
ATOM 547 N N . GLU A 1 71 ? -10.134 3.848 5.751 1.00 79.00 71 GLU A N 1
ATOM 548 C CA . GLU A 1 71 ? -9.762 2.474 6.129 1.00 79.00 71 GLU A CA 1
ATOM 549 C C . GLU A 1 71 ? -9.002 1.741 5.013 1.00 79.00 71 GLU A C 1
ATOM 551 O O . GLU A 1 71 ? -8.100 0.947 5.283 1.00 79.00 71 GLU A O 1
ATOM 556 N N . ARG A 1 72 ? -9.340 2.020 3.746 1.00 81.19 72 ARG A N 1
ATOM 557 C CA . ARG A 1 72 ? -8.614 1.553 2.554 1.00 81.19 72 ARG A CA 1
ATOM 558 C C . ARG A 1 72 ? -8.071 2.749 1.804 1.00 81.19 72 ARG A C 1
ATOM 560 O O . ARG A 1 72 ? -8.845 3.565 1.310 1.00 81.19 72 ARG A O 1
ATOM 567 N N . THR A 1 73 ? -6.755 2.830 1.650 1.00 83.12 73 THR A N 1
ATOM 568 C CA . THR A 1 73 ? -6.167 3.977 0.961 1.00 83.12 73 THR A CA 1
ATOM 569 C C . THR A 1 73 ? -4.944 3.611 0.142 1.00 83.12 73 THR A C 1
ATOM 571 O O . THR A 1 73 ? -4.124 2.777 0.516 1.00 83.12 73 THR A O 1
ATOM 574 N N . SER A 1 74 ? -4.792 4.278 -0.999 1.00 75.25 74 SER A N 1
ATOM 575 C CA . SER A 1 74 ? -3.544 4.253 -1.764 1.00 75.25 74 SER A CA 1
ATOM 576 C C . SER A 1 74 ? -2.525 5.269 -1.243 1.00 75.25 74 SER A C 1
ATOM 578 O O . SER A 1 74 ? -1.471 5.403 -1.861 1.00 75.25 74 SER A O 1
ATOM 580 N N . ALA A 1 75 ? -2.839 5.967 -0.135 1.00 63.81 75 ALA A N 1
ATOM 581 C CA . ALA A 1 75 ? -2.025 6.924 0.628 1.00 63.81 75 ALA A CA 1
ATOM 582 C C . ALA A 1 75 ? -1.514 8.162 -0.126 1.00 63.81 75 ALA A C 1
ATOM 584 O O . ALA A 1 75 ? -1.327 9.214 0.477 1.00 63.81 75 ALA A O 1
ATOM 585 N N . HIS A 1 76 ? -1.287 8.069 -1.432 1.00 74.00 76 HIS A N 1
ATOM 586 C CA . HIS A 1 76 ? -0.724 9.114 -2.264 1.00 74.00 76 HIS A CA 1
ATOM 587 C C . HIS A 1 76 ? -1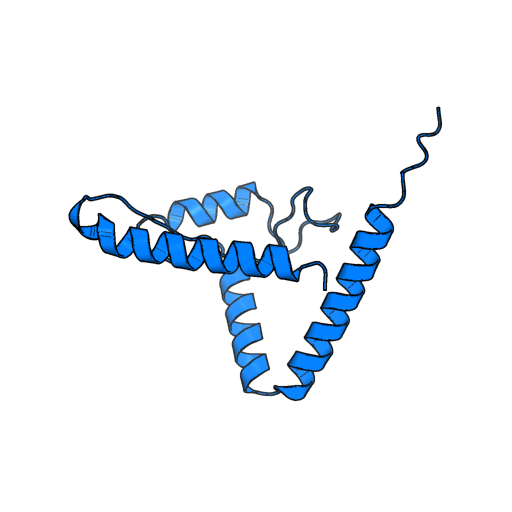.660 9.444 -3.429 1.00 74.00 76 HIS A C 1
ATOM 589 O O . HIS A 1 76 ? -2.201 8.554 -4.093 1.00 74.00 76 HIS A O 1
ATOM 595 N N . CYS A 1 77 ? -1.825 10.743 -3.691 1.00 69.56 77 CYS A N 1
ATOM 596 C CA . CYS A 1 77 ? -2.768 11.265 -4.681 1.00 69.56 77 CYS A CA 1
ATOM 597 C C . CYS A 1 77 ? -2.541 10.651 -6.069 1.00 69.56 77 CYS A C 1
ATOM 599 O O . CYS A 1 77 ? -3.490 10.186 -6.695 1.00 69.56 77 CYS A O 1
ATOM 601 N N . THR A 1 78 ? -1.285 10.542 -6.514 1.00 68.94 78 THR A N 1
ATOM 602 C CA . THR A 1 78 ? -0.994 9.995 -7.844 1.00 68.94 78 THR A CA 1
ATOM 603 C C . THR A 1 78 ? -1.437 8.544 -7.992 1.00 68.94 78 THR A C 1
ATOM 605 O O . THR A 1 78 ? -1.967 8.170 -9.029 1.00 68.94 78 THR A O 1
ATOM 608 N N . HIS A 1 79 ? -1.306 7.731 -6.944 1.00 77.81 79 HIS A N 1
ATOM 609 C CA . HIS A 1 79 ? -1.745 6.336 -6.991 1.00 77.81 79 HIS A CA 1
ATOM 610 C C . HIS A 1 79 ? -3.266 6.218 -7.015 1.00 77.81 79 HIS A C 1
ATOM 612 O O . HIS A 1 79 ? -3.800 5.365 -7.720 1.00 77.81 79 HIS A O 1
ATOM 618 N N . ARG A 1 80 ? -3.961 7.101 -6.289 1.00 76.75 80 ARG A N 1
ATOM 619 C CA . ARG A 1 80 ? -5.423 7.196 -6.331 1.00 76.75 80 ARG A CA 1
ATOM 620 C C . ARG A 1 80 ? -5.909 7.559 -7.735 1.00 76.75 80 ARG A C 1
ATOM 622 O O . ARG A 1 80 ? -6.805 6.905 -8.256 1.00 76.75 80 ARG A O 1
ATOM 629 N N . MET A 1 81 ? -5.273 8.544 -8.369 1.00 75.06 81 MET A N 1
ATOM 630 C CA . MET A 1 81 ? -5.596 8.948 -9.740 1.00 75.06 81 MET A CA 1
ATOM 631 C C . MET A 1 81 ? -5.334 7.820 -10.735 1.00 75.06 81 MET A C 1
ATOM 633 O O . MET A 1 81 ? -6.220 7.480 -11.511 1.00 75.06 81 MET A O 1
ATOM 637 N N . THR A 1 82 ? -4.164 7.178 -10.671 1.00 78.25 82 THR A N 1
ATOM 638 C CA . THR A 1 82 ? -3.845 6.040 -11.543 1.00 78.25 82 THR A CA 1
ATOM 639 C C . THR A 1 82 ? -4.856 4.909 -11.380 1.00 78.25 82 THR A C 1
ATOM 641 O O . THR A 1 82 ? -5.310 4.361 -12.380 1.00 78.25 82 THR A O 1
ATOM 644 N N . LYS A 1 83 ? -5.262 4.584 -10.145 1.00 81.00 83 LYS A N 1
ATOM 645 C CA . LYS A 1 83 ? -6.269 3.547 -9.890 1.00 81.00 83 LYS A CA 1
ATOM 646 C C . LYS A 1 83 ? -7.601 3.875 -10.569 1.00 81.00 83 LYS A C 1
ATOM 648 O O . LYS A 1 83 ? -8.106 3.047 -11.321 1.00 81.00 83 LYS A O 1
ATOM 653 N N . HIS A 1 84 ? -8.118 5.088 -10.384 1.00 83.00 84 HIS A N 1
ATOM 654 C CA . HIS A 1 84 ? -9.375 5.502 -11.013 1.00 83.00 84 HIS A CA 1
ATOM 655 C C . HIS A 1 84 ? -9.291 5.571 -12.540 1.00 83.00 84 HIS A C 1
ATOM 657 O O . HIS A 1 84 ? -10.245 5.207 -13.221 1.00 83.00 84 HIS A O 1
ATOM 663 N N . VAL A 1 85 ? -8.150 5.990 -13.095 1.00 83.75 85 VAL A N 1
ATOM 664 C CA . VAL A 1 85 ? -7.927 5.983 -14.548 1.00 83.75 85 VAL A CA 1
ATOM 665 C C . VAL A 1 85 ? -7.949 4.555 -15.092 1.00 83.75 85 VAL A C 1
ATOM 667 O O . VAL A 1 85 ? -8.587 4.307 -16.111 1.00 83.75 85 VAL A O 1
ATOM 670 N N . VAL A 1 86 ? -7.300 3.608 -14.408 1.00 82.50 86 VAL A N 1
ATOM 671 C CA . VAL A 1 86 ? -7.300 2.192 -14.805 1.00 82.50 86 VAL A CA 1
ATOM 672 C C . VAL A 1 86 ? -8.706 1.593 -14.719 1.00 82.50 86 VAL A C 1
ATOM 674 O O . VAL A 1 86 ? -9.125 0.904 -15.647 1.00 82.50 86 VAL A O 1
ATOM 677 N N . GLU A 1 87 ? -9.456 1.887 -13.655 1.00 84.69 87 GLU A N 1
ATOM 678 C CA . GLU A 1 87 ? -10.847 1.441 -13.488 1.00 84.69 87 GLU A CA 1
ATOM 679 C C . GLU A 1 87 ? -11.759 1.999 -14.592 1.00 84.69 87 GLU A C 1
ATOM 681 O O . GLU A 1 87 ? -12.495 1.245 -15.232 1.00 84.69 87 GLU A O 1
ATOM 686 N N . LEU A 1 88 ? -11.662 3.301 -14.879 1.00 87.69 88 LEU A N 1
ATOM 687 C CA . LEU A 1 88 ? -12.434 3.961 -15.932 1.00 87.69 88 LEU A CA 1
ATOM 688 C C . LEU A 1 88 ? -12.085 3.417 -17.323 1.00 87.69 88 LEU A C 1
ATOM 690 O O . LEU A 1 88 ? -12.971 3.172 -18.140 1.00 87.69 88 LEU A O 1
ATOM 694 N N . PHE A 1 89 ? -10.800 3.193 -17.597 1.00 86.12 89 PHE A N 1
ATOM 695 C CA . PHE A 1 89 ? -10.356 2.6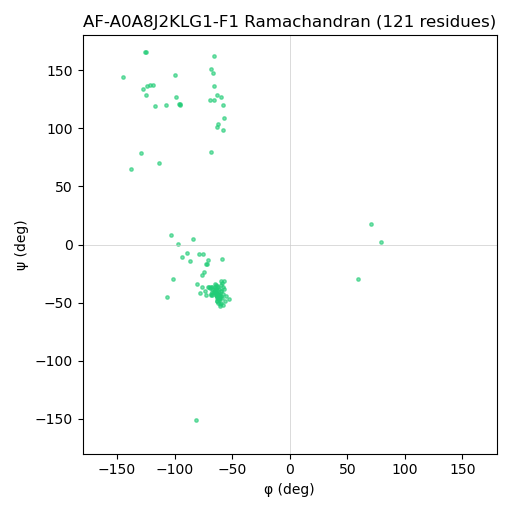35 -18.870 1.00 86.12 89 PHE A CA 1
ATOM 696 C C . PHE A 1 89 ? -10.796 1.174 -19.041 1.00 86.12 89 PHE A C 1
ATOM 698 O O . PHE A 1 89 ? -11.188 0.780 -20.138 1.00 86.12 89 PHE A O 1
ATOM 705 N N . GLY A 1 90 ? -10.789 0.394 -17.955 1.00 85.81 90 GLY A N 1
ATOM 706 C CA . GLY A 1 90 ? -11.358 -0.955 -17.899 1.00 85.81 90 GLY A CA 1
ATOM 707 C C . GLY A 1 90 ? -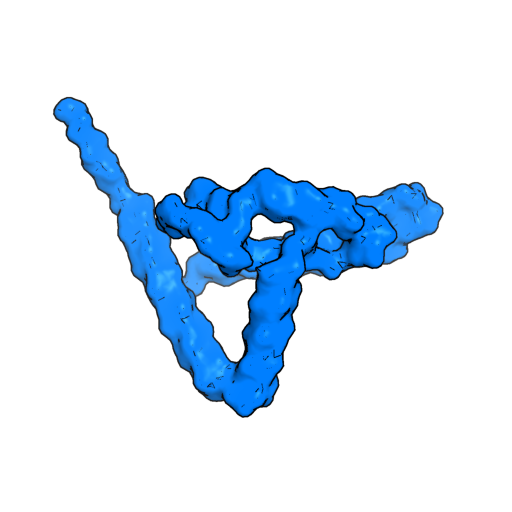12.849 -0.984 -18.217 1.00 85.81 90 GLY A C 1
ATOM 708 O O . GLY A 1 90 ? -13.311 -1.863 -18.942 1.00 85.81 90 GLY A O 1
ATOM 709 N N . PHE A 1 91 ? -13.587 0.007 -17.721 1.00 87.56 91 PHE A N 1
ATOM 710 C CA . PHE A 1 91 ? -15.006 0.168 -18.015 1.00 87.56 91 PHE A CA 1
ATOM 711 C C . PHE A 1 91 ? -15.267 0.565 -19.479 1.00 87.56 91 PH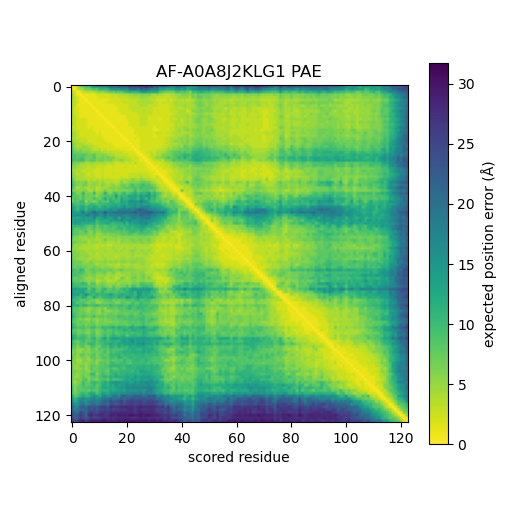E A C 1
ATOM 713 O O . PHE A 1 91 ? -16.156 0.003 -20.114 1.00 87.56 91 PHE A O 1
ATOM 720 N N . LEU A 1 92 ? -14.485 1.497 -20.036 1.00 90.06 92 LEU A N 1
ATOM 721 C CA . LEU A 1 92 ? -14.658 1.995 -21.409 1.00 90.06 92 LEU A CA 1
ATOM 722 C C . LEU A 1 92 ? -14.207 0.994 -22.487 1.00 90.06 92 LEU A C 1
ATOM 724 O O . LEU A 1 92 ? -14.866 0.872 -23.518 1.00 90.06 92 LEU A O 1
ATOM 728 N N . PHE A 1 93 ? -13.091 0.285 -22.278 1.00 90.69 93 PHE A N 1
ATOM 729 C CA . PHE A 1 93 ? -12.468 -0.571 -23.298 1.00 90.69 93 PHE A CA 1
ATOM 730 C C . PHE A 1 93 ? -11.984 -1.923 -22.739 1.00 90.69 93 PHE A C 1
ATOM 732 O O . PHE A 1 93 ? -10.791 -2.228 -22.816 1.00 90.69 93 PHE A O 1
ATOM 739 N N . PRO A 1 94 ? -12.884 -2.799 -22.261 1.00 85.56 94 PRO A N 1
ATOM 740 C CA . PRO A 1 94 ? -12.523 -3.991 -21.482 1.00 85.56 94 PRO A CA 1
ATOM 741 C C . PRO A 1 94 ? -11.558 -4.951 -22.199 1.00 85.56 94 PRO A C 1
ATOM 743 O O . PRO A 1 94 ? -10.642 -5.504 -21.588 1.00 85.56 94 PRO A O 1
ATOM 746 N N . ASN A 1 95 ? -11.719 -5.131 -23.515 1.00 87.44 95 ASN A N 1
ATOM 747 C CA . ASN A 1 95 ? -10.852 -6.012 -24.305 1.00 87.44 95 ASN A CA 1
ATOM 748 C C . ASN A 1 95 ? -9.434 -5.448 -24.464 1.00 87.44 95 ASN A C 1
ATOM 750 O O . ASN A 1 95 ? -8.463 -6.201 -24.432 1.00 87.44 95 ASN A O 1
ATOM 754 N N . LEU A 1 96 ? -9.306 -4.126 -24.604 1.00 86.88 96 LEU A N 1
ATOM 755 C CA . LEU A 1 96 ? -8.013 -3.465 -24.752 1.00 86.88 96 LEU A CA 1
ATOM 756 C C . LEU A 1 96 ? -7.256 -3.458 -23.425 1.00 86.88 96 LEU A C 1
ATOM 758 O O . LEU A 1 96 ? -6.071 -3.780 -23.395 1.00 86.88 96 LEU A O 1
ATOM 762 N N . THR A 1 97 ? -7.943 -3.160 -22.321 1.00 83.69 97 THR A N 1
ATOM 763 C CA . THR A 1 97 ? -7.344 -3.171 -20.981 1.00 83.69 97 THR A CA 1
ATOM 764 C C . THR A 1 97 ? -6.805 -4.548 -20.633 1.00 83.69 97 THR A C 1
ATOM 766 O O . THR A 1 97 ? -5.710 -4.646 -20.093 1.00 83.69 97 THR A O 1
ATOM 769 N N . ARG A 1 98 ? -7.529 -5.615 -20.993 1.00 82.00 98 ARG A N 1
ATOM 770 C CA . ARG A 1 98 ? -7.080 -6.996 -20.795 1.00 82.00 98 ARG A CA 1
ATOM 771 C C . ARG A 1 98 ? -5.791 -7.292 -21.563 1.00 82.00 98 ARG A C 1
ATOM 773 O O . ARG A 1 98 ? -4.853 -7.820 -20.972 1.00 82.00 98 ARG A O 1
ATOM 780 N N . THR A 1 99 ? -5.726 -6.931 -22.844 1.00 85.06 99 THR A N 1
ATOM 781 C CA . THR A 1 99 ? -4.521 -7.123 -23.667 1.00 85.06 99 THR A CA 1
ATOM 782 C C . THR A 1 99 ? -3.337 -6.333 -23.115 1.00 85.06 99 THR A C 1
ATOM 784 O O . THR A 1 99 ? -2.268 -6.906 -22.939 1.00 85.06 99 THR A O 1
ATOM 787 N N . LEU A 1 100 ? -3.543 -5.060 -22.759 1.00 83.44 100 LEU A N 1
ATOM 788 C CA . LEU A 1 100 ? -2.509 -4.208 -22.162 1.00 83.44 100 LEU A CA 1
ATOM 789 C C . LEU A 1 100 ? -2.030 -4.728 -20.801 1.00 83.44 100 LEU A C 1
ATOM 791 O O . LEU A 1 100 ? -0.839 -4.685 -20.504 1.00 83.44 100 LEU A O 1
ATOM 795 N N . TYR A 1 101 ? -2.940 -5.243 -19.971 1.00 82.56 101 TYR A N 1
ATOM 796 C CA . TYR A 1 101 ? -2.574 -5.871 -18.704 1.00 82.56 101 TYR A CA 1
ATOM 797 C C . TYR A 1 101 ? -1.686 -7.089 -18.931 1.00 82.56 101 TYR A C 1
ATOM 799 O O . TYR A 1 101 ? -0.681 -7.240 -18.243 1.00 82.56 101 TYR A O 1
ATOM 807 N N . PHE A 1 102 ? -2.034 -7.947 -19.894 1.00 82.50 102 PHE A N 1
ATOM 808 C CA . PHE A 1 102 ? -1.210 -9.106 -20.218 1.00 82.50 102 PHE A CA 1
ATOM 809 C C . PHE A 1 102 ? 0.168 -8.703 -20.738 1.00 82.50 102 PHE A C 1
ATOM 811 O O . PHE A 1 102 ? 1.152 -9.250 -20.254 1.00 82.50 102 PHE A O 1
ATOM 818 N N . THR A 1 103 ? 0.267 -7.724 -21.643 1.00 83.00 103 THR A N 1
ATOM 819 C CA . THR A 1 103 ? 1.572 -7.261 -22.144 1.00 83.00 103 THR A CA 1
ATOM 820 C C . THR A 1 103 ? 2.421 -6.650 -21.034 1.00 83.00 103 THR A C 1
ATOM 822 O O . THR A 1 103 ? 3.595 -6.981 -20.924 1.00 83.00 103 THR A O 1
ATOM 825 N N . LEU A 1 104 ? 1.828 -5.841 -20.149 1.00 80.62 104 LEU A N 1
ATOM 826 C CA . LEU A 1 104 ? 2.533 -5.281 -18.993 1.00 80.62 104 LEU A CA 1
ATOM 827 C C . LEU A 1 104 ? 3.033 -6.383 -18.046 1.00 80.62 104 LEU A C 1
ATOM 829 O O . LEU A 1 104 ? 4.160 -6.325 -17.561 1.00 80.62 104 LEU A O 1
ATOM 833 N N . PHE A 1 105 ? 2.204 -7.393 -17.768 1.00 77.38 105 PHE A N 1
ATOM 834 C CA . PHE A 1 105 ? 2.609 -8.526 -16.935 1.00 77.38 105 PHE A CA 1
ATOM 835 C C . PHE A 1 105 ? 3.734 -9.350 -17.573 1.00 77.38 105 PHE A C 1
ATOM 837 O O . PHE A 1 105 ? 4.599 -9.833 -16.844 1.00 77.38 105 PHE A O 1
ATOM 844 N N . GLU A 1 106 ? 3.748 -9.494 -18.899 1.00 79.94 106 GLU A N 1
ATOM 845 C CA . GLU A 1 106 ? 4.834 -10.150 -19.634 1.00 79.94 106 GLU A CA 1
ATOM 846 C C . GLU A 1 106 ? 6.133 -9.334 -19.589 1.00 79.94 106 GLU A C 1
ATOM 848 O O . GLU A 1 106 ? 7.187 -9.890 -19.292 1.00 79.94 106 GLU A O 1
ATOM 853 N N . GLU A 1 107 ? 6.074 -8.012 -19.755 1.00 79.12 107 GLU A N 1
ATOM 854 C CA . GLU A 1 107 ? 7.251 -7.145 -19.590 1.00 79.12 107 GLU A CA 1
ATOM 855 C C . GLU A 1 107 ? 7.817 -7.225 -18.164 1.00 79.12 107 GLU A C 1
ATOM 857 O O . GLU A 1 107 ? 9.027 -7.348 -17.962 1.00 79.12 107 GLU A O 1
ATOM 862 N N . MET A 1 108 ? 6.945 -7.217 -17.148 1.00 72.19 108 MET A N 1
ATOM 863 C CA . MET A 1 108 ? 7.377 -7.402 -15.759 1.00 72.19 108 MET A CA 1
ATOM 864 C C . MET A 1 108 ? 7.957 -8.793 -15.507 1.00 72.19 108 MET A C 1
ATOM 866 O O . MET A 1 108 ? 8.888 -8.922 -14.711 1.00 72.19 108 MET A O 1
ATOM 870 N N . ARG A 1 109 ? 7.442 -9.828 -16.182 1.00 74.56 109 ARG A N 1
ATOM 871 C CA . ARG A 1 109 ? 8.003 -11.183 -16.128 1.00 74.56 109 ARG A CA 1
ATOM 872 C C . ARG A 1 109 ? 9.439 -11.181 -16.642 1.00 74.56 109 ARG A C 1
ATOM 874 O O . ARG A 1 109 ? 10.327 -11.645 -15.933 1.00 74.56 109 ARG A O 1
ATOM 881 N N . GLU A 1 110 ? 9.674 -10.615 -17.822 1.00 76.38 110 GLU A N 1
ATOM 882 C CA . GLU A 1 110 ? 11.013 -10.553 -18.418 1.00 76.38 110 GLU A CA 1
ATOM 883 C C . GLU A 1 110 ? 11.999 -9.755 -17.555 1.00 76.38 110 GLU A C 1
ATOM 885 O O . GLU A 1 110 ? 13.147 -10.169 -17.382 1.00 76.38 110 GLU A O 1
ATOM 890 N N . ALA A 1 111 ? 11.548 -8.658 -16.940 1.00 70.19 111 ALA A N 1
ATOM 891 C CA . ALA A 1 111 ? 12.375 -7.860 -16.038 1.00 70.19 111 ALA A CA 1
ATOM 892 C C . ALA A 1 111 ? 12.775 -8.619 -14.754 1.00 70.19 111 ALA A C 1
ATOM 894 O O . ALA A 1 111 ? 13.926 -8.538 -14.320 1.00 70.19 111 ALA A O 1
ATOM 895 N N . VAL A 1 112 ? 11.857 -9.384 -14.149 1.00 67.75 112 VAL A N 1
ATOM 896 C CA . VAL A 1 112 ? 12.154 -10.217 -12.966 1.00 67.75 112 VAL A CA 1
ATOM 897 C C . VAL A 1 112 ? 13.105 -11.361 -13.325 1.00 67.75 112 VAL A C 1
ATOM 899 O O . VAL A 1 112 ? 14.079 -11.601 -12.607 1.00 67.75 112 VAL A O 1
ATOM 902 N N . ASP A 1 113 ? 12.880 -12.026 -14.458 1.00 70.38 113 ASP A N 1
ATOM 903 C CA . ASP A 1 113 ? 13.754 -13.100 -14.939 1.00 70.38 113 ASP A CA 1
ATOM 904 C C . ASP A 1 113 ? 15.172 -12.574 -15.249 1.00 70.38 113 ASP A C 1
ATOM 906 O O . ASP A 1 113 ? 16.168 -13.233 -14.948 1.00 70.38 113 ASP A O 1
ATOM 910 N N . PHE A 1 114 ? 15.306 -11.349 -15.768 1.00 61.84 114 PHE A N 1
ATOM 911 C CA . PHE A 1 114 ? 16.611 -10.718 -15.990 1.00 61.84 114 PHE A CA 1
ATOM 912 C C . PHE A 1 114 ? 17.319 -10.340 -14.676 1.00 61.84 114 PHE A C 1
ATOM 914 O O . PHE A 1 114 ? 18.532 -10.523 -14.556 1.00 61.84 114 PHE A O 1
ATOM 921 N N . GLY A 1 115 ? 16.572 -9.885 -13.665 1.00 59.12 115 GLY A N 1
ATOM 922 C CA . GLY A 1 115 ? 17.100 -9.538 -12.341 1.00 59.12 115 GLY A CA 1
ATOM 923 C C . GLY A 1 115 ? 17.537 -10.712 -11.466 1.00 59.12 115 GLY A C 1
ATOM 924 O O . GLY A 1 115 ? 18.282 -10.514 -10.507 1.00 59.12 115 GLY A O 1
ATOM 925 N N . THR A 1 116 ? 17.101 -11.929 -11.793 1.00 56.03 116 THR A N 1
ATOM 926 C CA . THR A 1 116 ? 17.506 -13.161 -11.096 1.00 56.03 116 THR A CA 1
ATOM 927 C C . THR A 1 116 ? 18.765 -13.808 -11.673 1.00 56.03 116 THR A C 1
ATOM 929 O O . THR A 1 116 ? 19.310 -14.724 -11.052 1.00 56.03 116 THR A O 1
ATOM 932 N N . LYS A 1 117 ? 19.291 -13.327 -12.813 1.00 46.41 117 LYS A N 1
ATOM 933 C CA . LYS A 1 117 ? 20.609 -13.769 -13.287 1.00 46.41 117 LYS A CA 1
ATOM 934 C C . LYS A 1 117 ? 21.668 -13.345 -12.265 1.00 46.41 117 LYS A C 1
ATOM 936 O O . LYS A 1 117 ? 21.703 -12.170 -11.894 1.00 46.41 117 LYS A O 1
ATOM 941 N N . PRO A 1 118 ? 22.537 -14.262 -11.796 1.00 42.12 118 PRO A N 1
ATOM 942 C CA . PRO A 1 118 ? 23.591 -13.896 -10.867 1.00 42.12 118 PRO A CA 1
ATOM 943 C C . PRO A 1 118 ? 24.440 -12.813 -11.527 1.00 42.12 118 PRO A C 1
ATOM 945 O O . PRO A 1 118 ? 25.005 -13.036 -12.599 1.00 42.12 118 PRO A O 1
ATOM 948 N N . GLN A 1 119 ? 24.523 -11.637 -10.898 1.00 54.56 119 GLN A N 1
ATOM 949 C CA . GLN A 1 119 ? 25.590 -10.704 -11.225 1.00 54.56 119 GLN A CA 1
ATOM 950 C C . GLN A 1 119 ? 26.886 -11.474 -10.999 1.00 54.56 119 GLN A C 1
ATOM 952 O O . GLN A 1 119 ? 27.220 -11.808 -9.860 1.00 54.56 119 GLN A O 1
ATOM 957 N N . THR A 1 120 ? 27.581 -11.819 -12.081 1.00 48.47 120 THR A N 1
ATOM 958 C CA . THR A 1 120 ? 28.945 -12.325 -12.014 1.00 48.47 120 THR A CA 1
ATOM 959 C C . THR A 1 120 ? 29.752 -11.249 -11.310 1.00 48.47 120 THR A C 1
ATOM 961 O O . THR A 1 120 ? 30.090 -10.215 -11.886 1.00 48.47 120 THR A O 1
ATOM 964 N N . ARG A 1 121 ? 29.960 -11.457 -10.011 1.00 40.25 121 ARG A N 1
ATOM 965 C CA . ARG A 1 121 ? 30.839 -10.660 -9.176 1.00 40.25 121 ARG A CA 1
ATOM 966 C C . ARG A 1 121 ? 32.222 -10.881 -9.778 1.00 40.25 121 ARG A C 1
ATOM 968 O O . ARG A 1 121 ? 32.782 -11.958 -9.609 1.00 40.25 121 ARG A O 1
ATOM 975 N N . ASN A 1 122 ? 32.701 -9.924 -10.567 1.00 40.41 122 ASN A N 1
ATOM 976 C CA . ASN A 1 122 ? 34.100 -9.892 -10.970 1.00 40.41 122 ASN A CA 1
ATOM 977 C C . ASN A 1 122 ? 34.898 -9.724 -9.672 1.00 40.41 122 ASN A C 1
ATOM 979 O O . ASN A 1 122 ? 34.838 -8.665 -9.044 1.00 40.41 122 ASN A O 1
ATOM 983 N N . ILE A 1 123 ? 35.501 -10.826 -9.227 1.00 42.66 123 ILE A N 1
ATOM 984 C CA . ILE A 1 123 ? 36.536 -10.876 -8.193 1.00 42.66 123 ILE A CA 1
ATOM 985 C C . ILE A 1 123 ? 37.869 -10.763 -8.922 1.00 42.66 123 ILE A C 1
ATOM 987 O O . ILE A 1 123 ? 37.993 -11.434 -9.973 1.00 42.66 123 ILE A O 1
#

Mean predicted aligned error: 8.8 Å

Sequence (123 aa):
PFAAAYSATKAYTDNLTQSLAAEYENHGVIFQSLLPGFVHTKMIWSEKPSIFAPTPETYVRSALKTIGIEERTSAHCTHRMTKHVVELFGFLFPNLTRTLYFTLFEEMREAVDFGTKPQTRNI

InterPro domains:
  IPR002347 Short-chain dehydrogenase/reductase SDR [PF00106] (3-47)
  IPR051019 VLCFA Elongation and Steroid Dehydrogenase [PTHR43899] (1-89)

Secondary structure (DSSP, 8-state):
--HHHHHHHHHHHHHH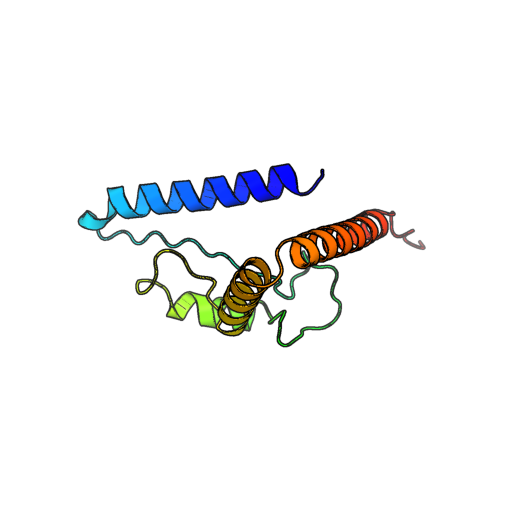HHHHHHHHGGGT----EE-----SSTTS--SS-BTTB--HHHHHHHHHTTTTT-SEE-SSHHHHHHHHHHHHHHHH-HHHHHHHHHHHHHHHHHHHHHHTS------